Protein AF-K8E2J0-F1 (afdb_monomer)

Solvent-accessible surface area (backbone atoms only — not comparable to full-atom values): 6777 Å² total; per-residue (Å²): 134,85,79,77,80,72,77,75,77,83,74,94,69,89,82,70,69,49,79,45,80,36,61,60,89,87,44,79,45,32,37,36,34,32,32,72,59,84,57,29,38,34,38,58,41,72,49,52,80,53,48,91,81,42,48,67,59,55,52,51,51,49,42,69,77,65,59,47,85,41,80,40,82,42,90,63,60,74,86,37,74,56,46,51,49,42,41,76,70,75,48,74,92,87,80,87,86,88,85,87,86,83,87,132

Organism: NCBI:txid1234679

Foldseek 3Di:
DDPPPPVPDDDPDDDFKDKAFDDDPNHGFWIWIWGDDDLEIETADTDGNDCVVCVVVVVVVVCVVRVHPYYHYDPDDCPDPNNVVVVVVPDDDDDDDDDDDDDD

Structure (mmCIF, N/CA/C/O backbone):
data_AF-K8E2J0-F1
#
_entry.id   AF-K8E2J0-F1
#
loop_
_atom_site.group_PDB
_atom_site.id
_atom_site.type_symbol
_atom_site.label_atom_id
_atom_site.label_alt_id
_atom_site.label_comp_id
_atom_site.label_asym_id
_atom_site.label_entity_id
_atom_site.label_seq_id
_atom_site.pdbx_PDB_ins_code
_atom_site.Cartn_x
_atom_site.Cartn_y
_atom_site.Cartn_z
_atom_site.occupancy
_atom_site.B_iso_or_equiv
_atom_site.auth_seq_id
_atom_site.auth_comp_id
_atom_site.auth_asym_id
_atom_site.auth_atom_id
_atom_site.pdbx_PDB_model_num
ATOM 1 N N . MET A 1 1 ? 11.128 2.819 39.389 1.00 34.41 1 MET A N 1
ATOM 2 C CA . MET A 1 1 ? 10.921 1.677 38.475 1.00 34.41 1 MET A CA 1
ATOM 3 C C . MET A 1 1 ? 10.797 2.248 37.074 1.00 34.41 1 MET A C 1
ATOM 5 O O . MET A 1 1 ? 9.759 2.806 36.753 1.00 34.41 1 MET A O 1
ATOM 9 N N . ASN A 1 2 ? 11.883 2.218 36.300 1.00 32.34 2 ASN A N 1
ATOM 10 C CA . ASN A 1 2 ? 11.861 2.617 34.893 1.00 32.34 2 ASN A CA 1
ATOM 11 C C . ASN A 1 2 ? 11.234 1.469 34.104 1.00 32.34 2 ASN A C 1
ATOM 13 O O . ASN A 1 2 ? 11.864 0.429 33.939 1.00 32.34 2 ASN A O 1
ATOM 17 N N . GLN A 1 3 ? 9.989 1.640 33.663 1.00 34.31 3 GLN A N 1
ATOM 18 C CA . GLN A 1 3 ? 9.455 0.824 32.581 1.00 34.31 3 GLN A CA 1
ATOM 19 C C . GLN A 1 3 ? 10.110 1.326 31.297 1.00 34.31 3 GLN A C 1
ATOM 21 O O . GLN A 1 3 ? 9.733 2.364 30.757 1.00 34.31 3 GLN A O 1
ATOM 26 N N . SER A 1 4 ? 11.148 0.621 30.858 1.00 37.09 4 SER A N 1
ATOM 27 C CA . SER A 1 4 ? 11.655 0.720 29.499 1.00 37.09 4 SER A CA 1
ATOM 28 C C . SER A 1 4 ? 10.523 0.326 28.554 1.00 37.09 4 SER A C 1
ATOM 30 O O . SER A 1 4 ? 10.195 -0.847 28.387 1.00 37.09 4 SER A O 1
ATOM 32 N N . SER A 1 5 ? 9.880 1.332 27.963 1.00 40.62 5 SER A N 1
ATOM 33 C CA . SER A 1 5 ? 9.080 1.174 26.757 1.00 40.62 5 SER A CA 1
ATOM 34 C C . SER A 1 5 ? 10.039 0.881 25.607 1.00 40.62 5 SER A C 1
ATOM 36 O O . SER A 1 5 ? 10.330 1.752 24.784 1.00 40.62 5 SER A O 1
ATOM 38 N N . ASP A 1 6 ? 10.587 -0.329 25.584 1.00 38.41 6 ASP A N 1
ATOM 39 C CA . ASP A 1 6 ? 11.227 -0.843 24.389 1.00 38.41 6 ASP A CA 1
ATOM 40 C C . ASP A 1 6 ? 10.125 -0.925 23.333 1.00 38.41 6 ASP A C 1
ATOM 42 O O . ASP A 1 6 ? 9.235 -1.777 23.376 1.00 38.41 6 ASP A O 1
ATOM 46 N N . ILE A 1 7 ? 10.123 0.057 22.430 1.00 41.81 7 ILE A N 1
ATOM 47 C CA . ILE A 1 7 ? 9.305 0.045 21.226 1.00 41.81 7 ILE A CA 1
ATOM 48 C C . ILE A 1 7 ? 9.772 -1.186 20.459 1.00 41.81 7 ILE A C 1
ATOM 50 O O . ILE A 1 7 ? 10.820 -1.161 19.815 1.00 41.81 7 ILE A O 1
ATOM 54 N N . LEU A 1 8 ? 9.015 -2.275 20.587 1.00 42.62 8 LEU A N 1
ATOM 55 C CA . LEU A 1 8 ? 9.213 -3.512 19.848 1.00 42.62 8 LEU A CA 1
ATOM 56 C C . LEU A 1 8 ? 9.061 -3.211 18.354 1.00 42.62 8 LEU A C 1
ATOM 58 O O . LEU A 1 8 ? 7.983 -3.296 17.766 1.00 42.62 8 LEU A O 1
ATOM 62 N N . TRP A 1 9 ? 10.177 -2.829 17.745 1.00 48.09 9 TRP A N 1
ATOM 63 C CA . TRP A 1 9 ? 10.412 -2.959 16.325 1.00 48.09 9 TRP A CA 1
ATOM 64 C C . TRP A 1 9 ? 10.214 -4.434 15.966 1.00 48.09 9 TRP A C 1
ATOM 66 O O . TRP A 1 9 ? 10.885 -5.305 16.506 1.00 48.09 9 TRP A O 1
ATOM 76 N N . GLN A 1 10 ? 9.299 -4.685 15.032 1.00 47.25 10 GLN A N 1
ATOM 77 C CA . GLN A 1 10 ? 9.096 -5.973 14.368 1.00 47.25 10 GLN A CA 1
ATOM 78 C C . GLN A 1 10 ? 8.521 -7.102 15.239 1.00 47.25 10 GLN A C 1
ATOM 80 O O . GLN A 1 10 ? 9.203 -8.043 15.623 1.00 47.25 10 GLN A O 1
ATOM 85 N N . ASN A 1 11 ? 7.198 -7.109 15.384 1.00 38.16 11 ASN A N 1
ATOM 86 C CA . ASN A 1 11 ? 6.463 -8.372 15.385 1.00 38.16 11 ASN A CA 1
ATOM 87 C C . ASN A 1 11 ? 5.328 -8.286 14.358 1.00 38.16 11 ASN A C 1
ATOM 89 O O . ASN A 1 11 ? 4.191 -7.954 14.676 1.00 38.16 11 ASN A O 1
ATOM 93 N N . LYS A 1 12 ? 5.643 -8.604 13.094 1.00 48.50 12 LYS A N 1
ATOM 94 C CA . LYS A 1 12 ? 4.648 -8.963 12.062 1.00 48.50 12 LYS A CA 1
ATOM 95 C C . LYS A 1 12 ? 4.144 -10.404 12.282 1.00 48.50 12 LYS A C 1
ATOM 97 O O . LYS A 1 12 ? 3.936 -11.148 11.330 1.00 48.50 12 LYS A O 1
ATOM 102 N N . ALA A 1 13 ? 4.005 -10.825 13.539 1.00 42.09 13 ALA A N 1
ATOM 103 C CA . ALA A 1 13 ? 3.574 -12.160 13.913 1.00 42.09 13 ALA A CA 1
ATOM 104 C C . ALA A 1 13 ? 2.135 -12.097 14.447 1.00 42.09 13 ALA A C 1
ATOM 106 O O . ALA A 1 13 ? 1.901 -11.756 15.599 1.00 42.09 13 ALA A O 1
ATOM 107 N N . ILE A 1 14 ? 1.201 -12.436 13.551 1.00 50.41 14 ILE A N 1
ATOM 108 C CA . ILE A 1 14 ? -0.034 -13.183 13.829 1.00 50.41 14 ILE A CA 1
ATOM 109 C C . ILE A 1 14 ? -1.004 -12.494 14.808 1.00 50.41 14 ILE A C 1
ATOM 111 O O . ILE A 1 14 ? -1.025 -12.801 15.988 1.00 50.41 14 ILE A O 1
ATOM 115 N N . HIS A 1 15 ? -1.792 -11.552 14.271 1.00 55.66 15 HIS A N 1
ATOM 116 C CA . HIS A 1 15 ? -3.225 -11.266 14.501 1.00 55.66 15 HIS A CA 1
ATOM 117 C C . HIS A 1 15 ? -3.500 -9.821 14.032 1.00 55.66 15 HIS A C 1
ATOM 119 O O . HIS A 1 15 ? -2.902 -8.876 14.537 1.00 55.66 15 HIS A O 1
ATOM 125 N N . GLY A 1 16 ? -4.381 -9.641 13.039 1.00 73.75 16 GLY A N 1
ATOM 126 C CA . GLY A 1 16 ? -4.857 -8.317 12.597 1.00 73.75 16 GLY A CA 1
ATOM 127 C C . GLY A 1 16 ? -4.210 -7.717 11.340 1.00 73.75 16 GLY A C 1
ATOM 128 O O . GLY A 1 16 ? -4.557 -6.592 10.983 1.00 73.75 16 GLY A O 1
ATOM 129 N N . TYR A 1 17 ? -3.312 -8.442 10.663 1.00 87.56 17 TYR A N 1
ATOM 130 C CA . TYR A 1 17 ? -2.780 -8.049 9.353 1.00 87.56 17 TYR A CA 1
ATOM 131 C C . TYR A 1 17 ? -3.334 -8.943 8.245 1.00 87.56 17 TYR A C 1
ATOM 133 O O . TYR A 1 17 ? -3.286 -10.167 8.368 1.00 87.56 17 TYR A O 1
ATOM 141 N N . ASP A 1 18 ? -3.750 -8.323 7.146 1.00 89.69 18 ASP A N 1
ATOM 142 C CA . ASP A 1 18 ? -4.130 -8.992 5.910 1.00 89.69 18 ASP A CA 1
ATOM 143 C C . ASP A 1 18 ? -3.002 -8.854 4.886 1.00 89.69 18 ASP A C 1
ATOM 145 O O . ASP A 1 18 ? -2.533 -7.750 4.592 1.00 89.69 18 ASP A O 1
ATOM 149 N N . SER A 1 19 ? -2.582 -9.988 4.328 1.00 91.69 19 SER A N 1
ATOM 150 C CA . SER A 1 19 ? -1.601 -10.063 3.244 1.00 91.69 19 SER A CA 1
ATOM 151 C C . SER A 1 19 ? -2.326 -10.409 1.949 1.00 91.69 19 SER A C 1
ATOM 153 O O . SER A 1 19 ? -2.870 -11.504 1.816 1.00 91.69 19 SER A O 1
ATOM 155 N N . ILE A 1 20 ? -2.344 -9.478 0.998 1.00 91.38 20 ILE A N 1
ATOM 156 C CA . ILE A 1 20 ? -3.151 -9.573 -0.222 1.00 91.38 20 ILE A CA 1
ATOM 157 C C . ILE A 1 20 ? -2.230 -9.565 -1.436 1.00 91.38 20 ILE A C 1
ATOM 159 O O . ILE A 1 20 ? -1.450 -8.629 -1.622 1.00 91.38 20 ILE A O 1
ATOM 163 N N . GLY A 1 21 ? -2.345 -10.586 -2.284 1.00 92.88 21 GLY A N 1
ATOM 164 C CA . GLY A 1 21 ? -1.708 -10.606 -3.600 1.00 92.88 21 GLY A CA 1
ATOM 165 C C . GLY A 1 21 ? -2.492 -9.769 -4.611 1.00 92.88 21 GLY A C 1
ATOM 166 O O . GLY A 1 21 ? -3.722 -9.811 -4.646 1.00 92.88 21 GLY A O 1
ATOM 167 N N . ILE A 1 22 ? -1.782 -9.010 -5.441 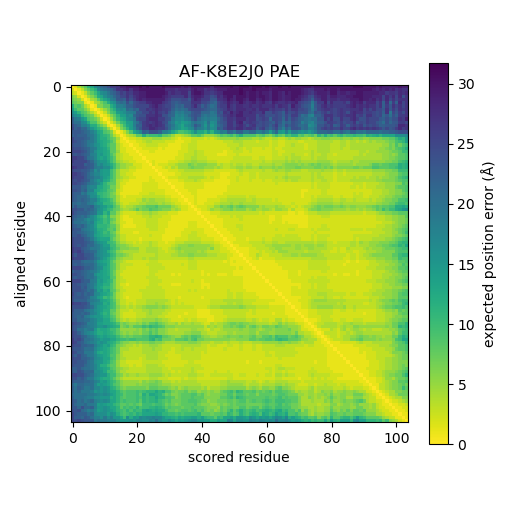1.00 91.00 22 ILE A N 1
ATOM 168 C CA . ILE A 1 22 ? -2.352 -8.191 -6.512 1.00 91.00 22 ILE A CA 1
ATOM 169 C C . ILE A 1 22 ? -2.018 -8.878 -7.831 1.00 91.00 22 ILE A C 1
ATOM 171 O O . ILE A 1 22 ? -0.846 -9.086 -8.145 1.00 91.00 22 ILE A O 1
ATOM 175 N N . TYR A 1 23 ? -3.049 -9.232 -8.595 1.00 90.50 23 TYR A N 1
ATOM 176 C CA . TYR A 1 23 ? -2.908 -10.007 -9.824 1.00 90.50 23 TYR A CA 1
ATOM 177 C C . TYR A 1 23 ? -3.404 -9.227 -11.040 1.00 90.50 23 TYR A C 1
ATOM 179 O O . TYR A 1 23 ? -4.440 -8.564 -10.983 1.00 90.50 23 TYR A O 1
ATOM 187 N N . ASP A 1 24 ? -2.676 -9.357 -12.145 1.00 86.06 24 ASP A N 1
ATOM 188 C CA . ASP A 1 24 ? -3.178 -9.092 -13.488 1.00 86.06 24 ASP A CA 1
ATOM 189 C C . ASP A 1 24 ? -3.539 -10.440 -14.113 1.00 86.06 24 ASP A C 1
ATOM 191 O O . ASP A 1 24 ? -2.664 -11.251 -14.431 1.00 86.06 24 ASP A O 1
ATOM 195 N N . GLN A 1 25 ? -4.841 -10.716 -14.199 1.00 88.62 25 GLN A N 1
ATOM 196 C CA . GLN A 1 25 ? -5.387 -12.032 -14.531 1.00 88.62 25 GLN A CA 1
ATOM 197 C C . GLN A 1 25 ? -4.859 -13.119 -13.577 1.00 88.62 25 GLN A C 1
ATOM 199 O O . GLN A 1 25 ? -5.319 -13.222 -12.443 1.00 88.62 25 GLN A O 1
ATOM 204 N N . THR A 1 26 ? -3.893 -13.924 -14.021 1.00 93.06 26 THR A N 1
ATOM 205 C CA . THR A 1 26 ? -3.260 -14.991 -13.233 1.00 93.06 26 THR A CA 1
ATOM 206 C C . THR A 1 26 ? -1.847 -14.636 -12.773 1.00 93.06 26 THR A C 1
ATOM 208 O O . THR A 1 26 ? -1.268 -15.356 -11.959 1.00 93.06 26 THR A O 1
ATOM 211 N N . LYS A 1 27 ? -1.270 -13.536 -13.271 1.00 93.19 27 LYS A N 1
ATOM 212 C CA . LYS A 1 27 ? 0.095 -13.120 -12.947 1.00 93.19 27 LYS A CA 1
ATOM 213 C C . LYS A 1 27 ? 0.094 -12.268 -11.683 1.00 93.19 27 LYS A C 1
ATOM 215 O O . LYS A 1 27 ? -0.553 -11.225 -11.648 1.00 93.19 27 LYS A O 1
ATOM 220 N N . LEU A 1 28 ? 0.859 -12.675 -10.671 1.00 93.25 28 LEU A N 1
ATOM 221 C CA . LEU A 1 28 ? 1.142 -11.828 -9.512 1.00 93.25 28 LEU A CA 1
ATOM 222 C C . LEU A 1 28 ? 1.986 -10.632 -9.972 1.00 93.25 28 LEU A C 1
ATOM 224 O O . LEU A 1 28 ? 3.058 -10.824 -10.540 1.00 93.25 28 LEU A O 1
ATOM 228 N N . ILE A 1 29 ? 1.485 -9.421 -9.744 1.00 93.56 29 ILE A N 1
ATOM 229 C CA . ILE A 1 29 ? 2.118 -8.147 -10.133 1.00 93.56 29 ILE A CA 1
ATOM 230 C C . ILE A 1 29 ? 2.440 -7.264 -8.924 1.00 93.56 29 ILE A C 1
ATOM 232 O O . ILE A 1 29 ? 2.814 -6.103 -9.079 1.00 93.56 29 ILE A O 1
ATOM 236 N N . GLY A 1 30 ? 2.220 -7.773 -7.714 1.00 93.19 30 GLY A N 1
ATOM 237 C CA . GLY A 1 30 ? 2.459 -7.039 -6.485 1.00 93.19 30 GLY A CA 1
ATOM 238 C C . GLY A 1 30 ? 1.744 -7.648 -5.293 1.00 93.19 30 GLY A C 1
ATOM 239 O O . GLY A 1 30 ? 1.031 -8.645 -5.407 1.00 93.19 30 GLY A O 1
ATOM 240 N N . TYR A 1 31 ? 1.912 -7.024 -4.139 1.00 94.56 31 TYR A N 1
ATOM 241 C CA . TYR A 1 31 ? 1.219 -7.410 -2.919 1.00 94.56 31 TYR A CA 1
ATOM 242 C C . TYR A 1 31 ? 1.109 -6.229 -1.963 1.00 94.56 31 TYR A C 1
ATOM 244 O O . TYR A 1 31 ? 1.816 -5.224 -2.077 1.00 94.56 31 TYR A O 1
ATOM 252 N N . THR A 1 32 ? 0.227 -6.363 -0.981 1.00 93.12 32 THR A N 1
ATOM 253 C CA . THR A 1 32 ? 0.127 -5.414 0.119 1.00 93.12 32 THR A CA 1
ATOM 254 C C . THR A 1 32 ? -0.081 -6.123 1.444 1.00 93.12 32 THR A C 1
ATOM 256 O O . THR A 1 32 ? -0.691 -7.188 1.506 1.00 93.12 32 THR A O 1
ATOM 259 N N . VAL A 1 33 ? 0.455 -5.516 2.499 1.00 92.88 33 VAL A N 1
ATOM 260 C CA . VAL A 1 33 ? 0.207 -5.905 3.883 1.00 92.88 33 VAL A CA 1
ATOM 261 C C . VAL A 1 33 ? -0.508 -4.745 4.552 1.00 92.88 33 VAL A C 1
ATOM 263 O O . VAL A 1 33 ? 0.048 -3.645 4.662 1.00 92.88 33 VAL A O 1
ATOM 266 N N . VAL A 1 34 ? -1.741 -4.989 4.985 1.00 93.31 34 VAL A N 1
ATOM 267 C CA . VAL A 1 34 ? -2.616 -3.976 5.580 1.00 93.31 34 VAL A CA 1
ATOM 268 C C . VAL A 1 34 ? -3.157 -4.430 6.928 1.00 93.31 34 VAL A C 1
ATOM 270 O O . VAL A 1 34 ? -3.128 -5.609 7.250 1.00 93.31 34 VAL A O 1
ATOM 273 N N . SER A 1 35 ? -3.654 -3.497 7.732 1.00 92.50 35 SER A N 1
ATOM 274 C CA . SER A 1 35 ? -4.433 -3.804 8.937 1.00 92.50 35 SER A CA 1
ATOM 275 C C . SER A 1 35 ? -5.577 -2.812 9.090 1.00 92.50 35 SER A C 1
ATOM 277 O O . SER A 1 35 ? -5.390 -1.621 8.817 1.00 92.50 35 SER A O 1
ATOM 279 N N . LEU A 1 36 ? -6.718 -3.267 9.603 1.00 90.25 36 LEU A N 1
ATOM 280 C CA . LEU A 1 36 ? -7.822 -2.392 9.994 1.00 90.25 36 LEU A CA 1
ATOM 281 C C . LEU A 1 36 ? -7.694 -1.941 11.453 1.00 90.25 36 LEU A C 1
ATOM 283 O O . LEU A 1 36 ? -7.496 -2.750 12.356 1.00 90.25 36 LEU A O 1
ATOM 287 N N . GLN A 1 37 ? -7.861 -0.640 11.687 1.00 87.88 37 GLN A N 1
ATOM 288 C CA . GLN A 1 37 ? -7.943 -0.034 13.018 1.00 87.88 37 GLN A CA 1
ATOM 289 C C . GLN A 1 37 ? -9.217 0.815 13.102 1.00 87.88 37 GLN A C 1
ATOM 291 O O . GLN A 1 37 ? -9.227 2.007 12.773 1.00 87.88 37 GLN A O 1
ATOM 296 N N . GLY A 1 38 ? -10.330 0.180 13.482 1.00 86.31 38 GLY A N 1
ATOM 297 C CA . GLY A 1 38 ? -11.663 0.755 13.283 1.00 86.31 38 GLY A CA 1
ATOM 298 C C . GLY A 1 38 ? -11.928 0.949 11.786 1.00 86.31 38 GLY A C 1
ATOM 299 O O . GLY A 1 38 ? -11.722 0.028 11.005 1.00 86.31 38 GLY A O 1
ATOM 300 N N . ASN A 1 39 ? -12.297 2.165 11.373 1.00 87.50 39 ASN A N 1
ATOM 301 C CA . ASN A 1 39 ? -12.524 2.499 9.956 1.00 87.50 39 ASN A CA 1
ATOM 302 C C . ASN A 1 39 ? -11.260 2.995 9.224 1.00 87.50 39 ASN A C 1
ATOM 304 O O . ASN A 1 39 ? -11.348 3.545 8.123 1.00 87.50 39 ASN A O 1
ATOM 308 N N . GLN A 1 40 ? -10.086 2.845 9.843 1.00 92.50 40 GLN A N 1
ATOM 309 C CA . GLN A 1 40 ? -8.809 3.274 9.278 1.00 92.50 40 GLN A CA 1
ATOM 310 C C . GLN A 1 40 ? -8.091 2.071 8.671 1.00 92.50 40 GLN A C 1
ATOM 312 O O . GLN A 1 40 ? -7.859 1.082 9.368 1.00 92.50 40 GLN A O 1
ATOM 317 N N . LEU A 1 41 ? -7.697 2.175 7.402 1.00 94.81 41 LEU A N 1
ATOM 318 C CA . LEU A 1 41 ? -6.833 1.183 6.770 1.00 94.81 41 LEU A CA 1
ATOM 319 C C . LEU A 1 41 ? -5.379 1.641 6.867 1.00 94.81 41 LEU A C 1
ATOM 321 O O . LEU A 1 41 ? -5.017 2.718 6.382 1.00 94.81 41 LEU A O 1
ATOM 325 N N . VAL A 1 42 ? -4.547 0.816 7.496 1.00 93.69 42 VAL A N 1
ATOM 326 C CA . VAL A 1 42 ? -3.111 1.061 7.627 1.00 93.69 42 VAL A CA 1
ATOM 327 C C . VAL A 1 42 ? -2.370 0.202 6.611 1.00 93.69 42 VAL A C 1
ATOM 329 O O . VAL A 1 42 ? -2.451 -1.020 6.669 1.00 93.69 42 VAL A O 1
ATOM 332 N N . ILE A 1 43 ? -1.654 0.840 5.687 1.00 94.12 43 ILE A N 1
ATOM 333 C CA . ILE A 1 43 ? -0.747 0.213 4.727 1.00 94.12 43 ILE A CA 1
ATOM 334 C C . ILE A 1 43 ? 0.631 0.127 5.378 1.00 94.12 43 ILE A C 1
ATOM 336 O O . ILE A 1 43 ? 1.278 1.149 5.620 1.00 94.12 43 ILE A O 1
ATOM 340 N N . HIS A 1 44 ? 1.081 -1.097 5.634 1.00 91.38 44 HIS A N 1
ATOM 341 C CA . HIS A 1 44 ? 2.409 -1.381 6.189 1.00 91.38 44 HIS A CA 1
ATOM 342 C C . HIS A 1 44 ? 3.419 -1.720 5.102 1.00 91.38 44 HIS A C 1
ATOM 344 O O . HIS A 1 44 ? 4.619 -1.541 5.280 1.00 91.38 44 HIS A O 1
ATOM 350 N N . GLN A 1 45 ? 2.934 -2.253 3.982 1.00 91.88 45 GLN A N 1
ATOM 351 C CA . GLN A 1 45 ? 3.747 -2.568 2.818 1.00 91.88 45 GLN A CA 1
ATOM 352 C C . GLN A 1 45 ? 2.871 -2.565 1.570 1.00 91.88 45 GLN A C 1
ATOM 354 O O . GLN A 1 45 ? 1.734 -3.042 1.597 1.00 91.88 45 GLN A O 1
ATOM 359 N N . LEU A 1 46 ? 3.401 -2.028 0.478 1.00 92.94 46 LEU A N 1
ATOM 360 C CA . LEU A 1 46 ? 2.787 -2.088 -0.839 1.00 92.94 46 LEU A CA 1
ATOM 361 C C . LEU A 1 46 ? 3.903 -2.151 -1.873 1.00 92.94 46 LEU A C 1
ATOM 363 O O . LEU A 1 46 ? 4.735 -1.249 -1.945 1.00 92.94 46 LEU A O 1
ATOM 367 N N . GLU A 1 47 ? 3.895 -3.209 -2.669 1.00 92.94 47 GLU A N 1
ATOM 368 C CA . GLU A 1 47 ? 4.849 -3.428 -3.749 1.00 92.94 47 GLU A CA 1
ATOM 369 C C . GLU A 1 47 ? 4.087 -3.752 -5.025 1.00 92.94 47 GLU A C 1
ATOM 371 O O . GLU A 1 47 ? 3.089 -4.471 -4.999 1.00 92.94 47 GLU A O 1
ATOM 376 N N . LEU A 1 48 ? 4.533 -3.167 -6.135 1.00 93.38 48 LEU A N 1
ATOM 377 C CA . LEU A 1 48 ? 3.922 -3.301 -7.453 1.00 93.38 48 LEU A CA 1
ATOM 378 C C . LEU A 1 48 ? 5.038 -3.359 -8.499 1.00 93.38 48 LEU A C 1
ATOM 380 O O . LEU A 1 48 ? 5.955 -2.538 -8.453 1.00 93.38 48 LEU A O 1
ATOM 384 N N . ASP A 1 49 ? 4.922 -4.257 -9.473 1.00 92.44 49 ASP A N 1
ATOM 385 C CA . ASP A 1 49 ? 5.856 -4.383 -10.599 1.00 92.44 49 ASP A CA 1
ATOM 386 C C . ASP A 1 49 ? 5.844 -3.130 -11.487 1.00 92.44 49 ASP A C 1
ATOM 388 O O . ASP A 1 49 ? 6.863 -2.718 -12.040 1.00 92.44 49 ASP A O 1
ATOM 392 N N . SER A 1 50 ? 4.672 -2.503 -11.652 1.00 91.62 50 SER A N 1
ATOM 393 C CA . SER A 1 50 ? 4.494 -1.276 -12.441 1.00 91.62 50 SER A CA 1
ATOM 394 C C . SER A 1 50 ? 3.677 -0.231 -11.673 1.00 91.62 50 SER A C 1
ATOM 396 O O . SER A 1 50 ? 2.537 0.081 -12.042 1.00 91.62 50 SER A O 1
ATOM 398 N N . PRO A 1 51 ? 4.265 0.379 -10.622 1.00 89.75 51 PRO A N 1
ATOM 399 C CA . PRO A 1 51 ? 3.548 1.220 -9.666 1.00 89.75 51 PRO A CA 1
ATOM 400 C C . PRO A 1 51 ? 2.737 2.354 -10.299 1.00 89.75 51 PRO A C 1
ATOM 402 O O . PRO A 1 51 ? 1.587 2.575 -9.932 1.00 89.75 51 PRO A O 1
ATOM 405 N N . LYS A 1 52 ? 3.306 3.059 -11.287 1.00 91.31 52 LYS A N 1
ATOM 406 C CA . LYS A 1 52 ? 2.665 4.224 -11.927 1.00 91.31 52 LYS A CA 1
ATOM 407 C C . LYS A 1 52 ? 1.351 3.877 -12.630 1.00 91.31 52 LYS A C 1
ATOM 409 O O . LYS A 1 52 ? 0.445 4.703 -12.653 1.00 91.31 52 LYS A O 1
ATOM 414 N N . LEU A 1 53 ? 1.260 2.676 -13.201 1.00 89.00 53 LEU A N 1
ATOM 415 C CA . LEU A 1 53 ? 0.071 2.210 -13.916 1.00 89.00 53 LEU A CA 1
ATOM 416 C C . LEU A 1 53 ? -0.962 1.614 -12.952 1.00 89.00 53 LEU A C 1
ATOM 418 O O . LEU A 1 53 ? -2.163 1.746 -13.169 1.00 89.00 53 LEU A O 1
ATOM 422 N N . GLN A 1 54 ? -0.495 0.975 -11.879 1.00 91.31 54 GLN A N 1
ATOM 423 C CA . GLN A 1 54 ? -1.317 0.084 -11.058 1.00 91.31 54 GLN A CA 1
ATOM 424 C C . GLN A 1 54 ? -1.789 0.709 -9.739 1.00 91.31 54 GLN A C 1
ATOM 426 O O . GLN A 1 54 ? -2.792 0.260 -9.189 1.00 91.31 54 GLN A O 1
ATOM 431 N N . ILE A 1 55 ? -1.134 1.764 -9.235 1.00 93.94 55 ILE A N 1
ATOM 432 C CA . ILE A 1 55 ? -1.408 2.306 -7.892 1.00 93.94 55 ILE A CA 1
ATOM 433 C C . ILE A 1 55 ? -2.872 2.720 -7.694 1.00 93.94 55 ILE A C 1
ATOM 435 O O . ILE A 1 55 ? -3.471 2.393 -6.674 1.00 93.94 55 ILE A O 1
ATOM 439 N N . LYS A 1 56 ? -3.489 3.374 -8.686 1.00 94.00 56 LYS A N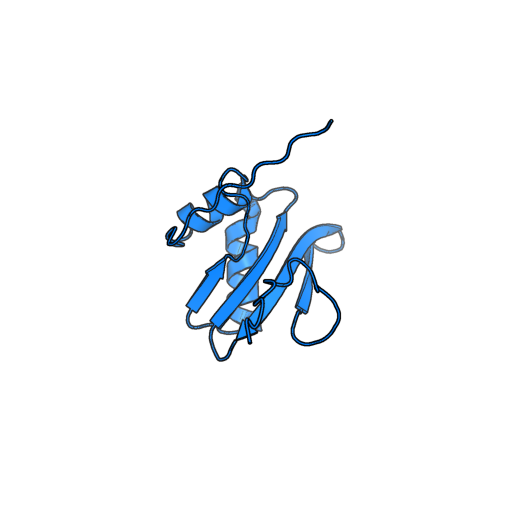 1
ATOM 440 C CA . LYS A 1 56 ? -4.896 3.800 -8.599 1.00 94.00 56 LYS A CA 1
ATOM 441 C C . LYS A 1 56 ? -5.845 2.609 -8.514 1.00 94.00 56 LYS A C 1
ATOM 443 O O . LYS A 1 56 ? -6.781 2.635 -7.720 1.00 94.00 56 LYS A O 1
ATOM 448 N N . ALA A 1 57 ? -5.593 1.568 -9.306 1.00 91.94 57 ALA A N 1
ATOM 449 C CA . ALA A 1 57 ? -6.389 0.347 -9.282 1.00 91.94 57 ALA A CA 1
ATOM 450 C C . ALA A 1 57 ? -6.220 -0.396 -7.948 1.00 91.94 57 ALA A C 1
ATOM 452 O O . ALA A 1 57 ? -7.214 -0.805 -7.354 1.00 91.94 57 ALA A O 1
ATOM 453 N N . ALA A 1 58 ? -4.989 -0.493 -7.435 1.00 92.75 58 ALA A N 1
ATOM 454 C CA . ALA A 1 58 ? -4.707 -1.098 -6.135 1.00 92.75 58 ALA A CA 1
ATOM 455 C C . ALA A 1 58 ? -5.446 -0.373 -4.995 1.00 92.75 58 ALA A C 1
ATOM 457 O O . ALA A 1 58 ? -6.160 -1.007 -4.218 1.00 92.75 58 ALA A O 1
ATOM 458 N N . LEU A 1 59 ? -5.353 0.962 -4.938 1.00 95.00 59 LEU A N 1
ATOM 459 C CA . LEU A 1 59 ? -6.057 1.774 -3.940 1.00 95.00 59 LEU A CA 1
ATOM 460 C C . LEU A 1 59 ? -7.584 1.664 -4.074 1.00 95.00 59 LEU A C 1
ATOM 462 O O . LEU A 1 59 ? -8.278 1.529 -3.069 1.00 95.00 59 LEU A O 1
ATOM 466 N N . ALA A 1 60 ? -8.121 1.661 -5.297 1.00 93.88 60 ALA A N 1
ATOM 467 C CA . ALA A 1 60 ? -9.557 1.497 -5.524 1.00 93.88 60 ALA A CA 1
ATOM 468 C C . ALA A 1 60 ? -10.071 0.121 -5.068 1.00 93.88 60 ALA A C 1
ATOM 470 O O . ALA A 1 60 ? -11.152 0.028 -4.486 1.00 93.88 60 ALA A O 1
ATOM 471 N N . SER A 1 61 ? -9.305 -0.947 -5.297 1.00 92.69 61 SER A N 1
ATOM 472 C CA . SER A 1 61 ? -9.648 -2.291 -4.821 1.00 92.69 61 SER A CA 1
AT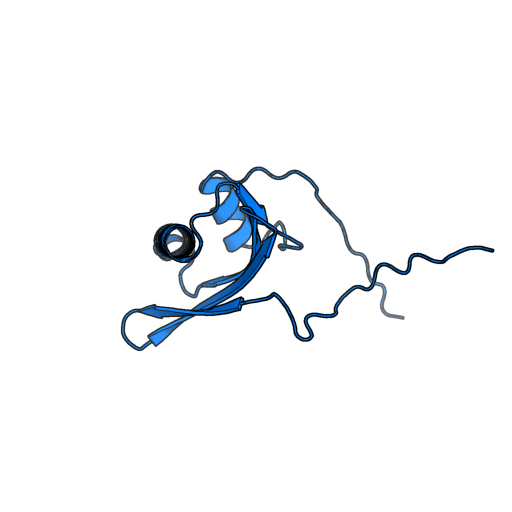OM 473 C C . SER A 1 61 ? -9.644 -2.365 -3.297 1.00 92.69 61 SER A C 1
ATOM 475 O O . SER A 1 61 ? -10.597 -2.869 -2.707 1.00 92.69 61 SER A O 1
ATOM 477 N N . LEU A 1 62 ? -8.632 -1.787 -2.647 1.00 93.69 62 LEU A N 1
ATOM 478 C CA . LEU A 1 62 ? -8.581 -1.684 -1.188 1.00 93.69 62 LEU A CA 1
ATOM 479 C C . LEU A 1 62 ? -9.745 -0.844 -0.627 1.00 93.69 62 LEU A C 1
ATOM 481 O O . LEU A 1 62 ? -10.334 -1.223 0.385 1.00 93.69 62 LEU A O 1
ATOM 485 N N . GLN A 1 63 ? -10.153 0.233 -1.313 1.00 95.56 63 GLN A N 1
ATOM 486 C CA . GLN A 1 63 ? -11.335 1.016 -0.930 1.00 95.56 63 GLN A CA 1
ATOM 487 C C . GLN A 1 63 ? -12.619 0.179 -0.982 1.00 95.56 63 GLN A C 1
ATOM 489 O O . GLN A 1 63 ? -13.482 0.345 -0.126 1.00 95.56 63 GLN A O 1
ATOM 494 N N . LYS A 1 64 ? -12.761 -0.717 -1.965 1.00 93.19 64 LYS A N 1
ATOM 495 C CA . LYS A 1 64 ? -13.928 -1.607 -2.080 1.00 93.19 64 LYS A CA 1
ATOM 496 C C . LYS A 1 64 ? -13.933 -2.706 -1.021 1.00 93.19 64 LYS A C 1
ATOM 498 O O . LYS A 1 64 ? -14.991 -3.012 -0.490 1.00 93.19 64 LYS A O 1
ATOM 503 N N . LEU A 1 65 ? -12.770 -3.293 -0.738 1.00 91.50 65 LEU A N 1
ATOM 504 C CA . LEU A 1 65 ? -12.630 -4.400 0.211 1.00 91.50 65 LEU A CA 1
ATOM 505 C C . LEU A 1 65 ? -12.862 -3.958 1.657 1.00 91.50 65 LEU A C 1
ATOM 507 O O . LEU A 1 65 ? -13.532 -4.654 2.411 1.00 91.50 65 LEU A O 1
ATOM 511 N N . TYR A 1 66 ? -12.316 -2.801 2.031 1.00 92.00 66 TYR A N 1
ATOM 512 C CA . TYR A 1 66 ? -12.277 -2.360 3.424 1.00 92.00 66 TYR A CA 1
ATOM 513 C C . TYR A 1 66 ? -13.174 -1.157 3.716 1.00 92.00 66 TYR A C 1
ATOM 515 O O . TYR A 1 66 ? -13.447 -0.866 4.879 1.00 92.00 66 TYR A O 1
ATOM 523 N N . THR A 1 67 ? -13.625 -0.428 2.688 1.00 95.00 67 THR A N 1
ATOM 524 C CA . THR A 1 67 ? -14.402 0.820 2.832 1.00 95.00 67 THR A CA 1
ATOM 525 C C . THR A 1 67 ? -13.841 1.787 3.891 1.00 95.00 67 THR A C 1
ATOM 527 O O . THR A 1 67 ? -14.603 2.324 4.698 1.00 95.00 67 THR A O 1
ATOM 530 N N . PRO A 1 68 ? -12.515 2.036 3.929 1.00 94.38 68 PRO A N 1
ATOM 531 C CA . PRO A 1 68 ? -11.940 2.905 4.938 1.00 94.38 68 PRO A CA 1
ATOM 532 C C . PRO A 1 68 ? -12.404 4.345 4.732 1.00 94.38 68 PRO A C 1
ATOM 534 O O . PRO A 1 68 ? -12.563 4.816 3.603 1.00 94.38 68 PRO A O 1
ATOM 537 N N . ASN A 1 69 ? -12.568 5.066 5.838 1.00 93.81 69 ASN A N 1
ATOM 538 C CA . ASN A 1 69 ? -12.780 6.515 5.819 1.00 93.81 69 ASN A CA 1
ATOM 539 C C . ASN A 1 69 ? -11.463 7.294 5.955 1.00 93.81 69 ASN A C 1
ATOM 541 O O . ASN A 1 69 ? -11.433 8.510 5.773 1.00 93.81 69 ASN A O 1
ATOM 545 N N . LYS A 1 70 ? -10.373 6.596 6.285 1.00 93.88 70 LYS A N 1
ATOM 546 C CA . LYS A 1 70 ? -9.046 7.172 6.462 1.00 93.88 70 LYS A CA 1
ATOM 547 C C . LYS A 1 70 ? -7.968 6.142 6.156 1.00 93.88 70 LYS A C 1
ATOM 549 O O . LYS A 1 70 ? -8.080 4.971 6.511 1.00 93.88 70 LYS A O 1
ATOM 554 N N . TRP A 1 71 ? -6.901 6.627 5.541 1.00 95.62 71 TRP A N 1
ATOM 555 C CA . TRP A 1 71 ? -5.760 5.835 5.114 1.00 95.62 71 TRP A CA 1
ATOM 556 C C . TRP A 1 71 ? -4.511 6.270 5.868 1.00 95.62 71 TRP A C 1
ATOM 558 O O . TRP A 1 71 ? -4.307 7.463 6.108 1.00 95.62 71 TRP A O 1
ATOM 568 N N . ILE A 1 72 ? -3.675 5.310 6.251 1.00 93.12 72 ILE A N 1
ATOM 569 C CA . ILE A 1 72 ? -2.410 5.566 6.944 1.00 93.12 72 ILE A CA 1
ATOM 570 C C . ILE A 1 72 ? -1.316 4.755 6.259 1.00 93.12 72 ILE A C 1
ATOM 572 O O . ILE A 1 72 ? -1.430 3.542 6.162 1.00 93.12 72 ILE A O 1
ATOM 576 N N . GLY A 1 73 ? -0.244 5.408 5.815 1.00 90.56 73 GLY A N 1
ATOM 577 C CA . GLY A 1 73 ? 1.010 4.725 5.500 1.00 90.56 73 GLY A CA 1
ATOM 578 C C . GLY A 1 73 ? 1.861 4.631 6.761 1.00 90.56 73 GLY A C 1
ATOM 579 O O . GLY A 1 73 ? 2.131 5.661 7.378 1.00 90.56 73 GLY A O 1
ATOM 580 N N . SER A 1 74 ? 2.256 3.426 7.168 1.00 86.12 74 SER A N 1
ATOM 581 C CA . SER A 1 74 ? 3.091 3.210 8.354 1.00 86.12 74 SER A CA 1
ATOM 582 C C . SER A 1 74 ? 4.443 2.636 7.955 1.00 86.12 74 SER A C 1
ATOM 584 O O . SER A 1 74 ? 4.501 1.647 7.230 1.00 86.12 74 SER A O 1
ATOM 586 N N . A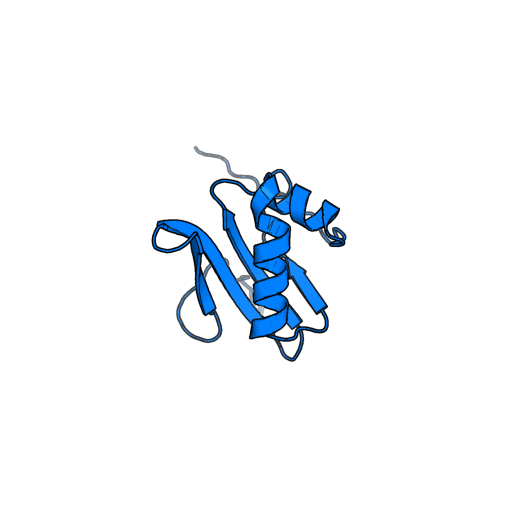SN A 1 75 ? 5.524 3.264 8.430 1.00 78.44 75 ASN A N 1
ATOM 587 C CA . ASN A 1 75 ? 6.906 2.826 8.197 1.00 78.44 75 ASN A CA 1
ATOM 588 C C . ASN A 1 75 ? 7.258 2.638 6.710 1.00 78.44 75 ASN A C 1
ATOM 590 O O . ASN A 1 75 ? 8.039 1.760 6.347 1.00 78.44 75 ASN A O 1
ATOM 594 N N . LEU A 1 76 ? 6.670 3.464 5.840 1.00 83.50 76 LEU 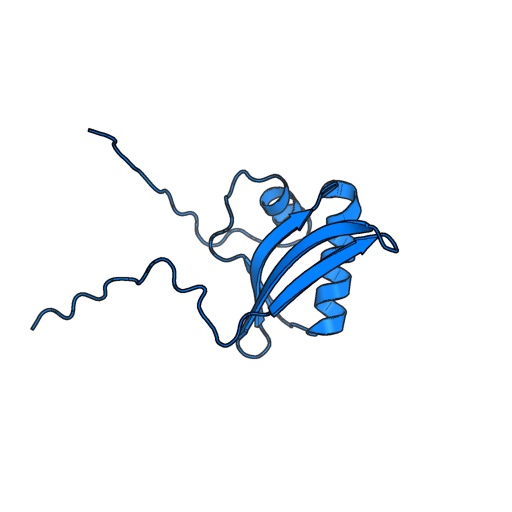A N 1
ATOM 595 C CA . LEU A 1 76 ? 6.978 3.453 4.416 1.00 83.50 76 LEU A CA 1
ATOM 596 C C . LEU A 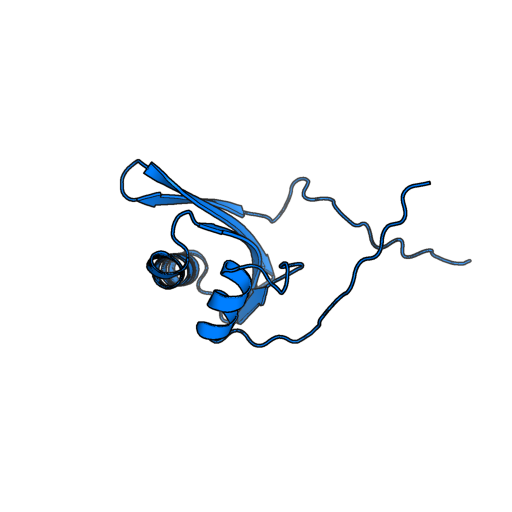1 76 ? 8.295 4.194 4.165 1.00 83.50 76 LEU A C 1
ATOM 598 O O . LEU A 1 76 ? 8.520 5.276 4.703 1.00 83.50 76 LEU A O 1
ATOM 602 N N . VAL A 1 77 ? 9.151 3.638 3.308 1.00 84.00 77 VAL A N 1
ATOM 603 C CA . VAL A 1 77 ? 10.411 4.283 2.913 1.00 84.00 77 VAL A CA 1
ATOM 604 C C . VAL A 1 77 ? 10.089 5.542 2.105 1.00 84.00 77 VAL A C 1
ATOM 606 O O . VAL A 1 77 ? 9.502 5.438 1.023 1.00 84.00 77 VAL A O 1
ATOM 609 N N . ALA A 1 78 ? 10.458 6.718 2.624 1.00 76.25 78 ALA A N 1
ATOM 610 C CA . ALA A 1 78 ? 10.073 8.028 2.082 1.00 76.25 78 ALA A CA 1
ATOM 611 C C . ALA A 1 78 ? 10.397 8.182 0.585 1.00 76.25 78 ALA A C 1
ATOM 613 O O . ALA A 1 78 ? 9.559 8.616 -0.205 1.00 76.25 78 ALA A O 1
ATOM 614 N N . ASP A 1 79 ? 11.582 7.731 0.172 1.00 81.81 79 ASP A N 1
ATOM 615 C CA . ASP A 1 79 ? 12.060 7.888 -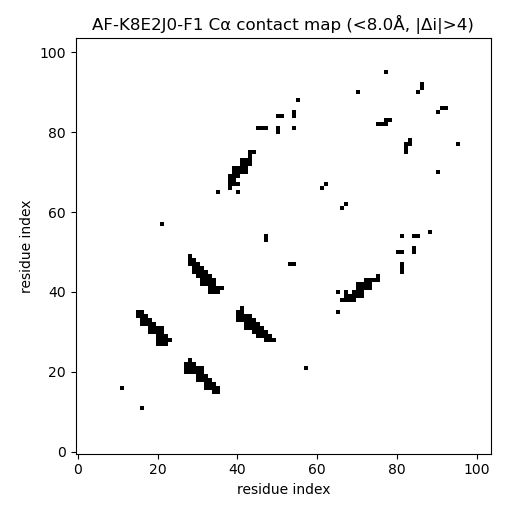1.202 1.00 81.81 79 ASP A CA 1
ATOM 616 C C . ASP A 1 79 ? 11.642 6.791 -2.178 1.00 81.81 79 ASP A C 1
ATOM 618 O O . ASP A 1 79 ? 11.983 6.867 -3.366 1.00 81.81 79 ASP A O 1
ATOM 622 N N . SER A 1 80 ? 10.874 5.800 -1.720 1.00 87.62 80 SER A N 1
ATOM 623 C CA . SER A 1 80 ? 10.425 4.726 -2.599 1.00 87.62 80 SER A CA 1
ATOM 624 C C . SER A 1 80 ? 9.466 5.253 -3.683 1.00 87.62 80 SER A C 1
ATOM 626 O O . SER A 1 80 ? 8.667 6.167 -3.430 1.00 87.62 80 SER A O 1
ATOM 628 N N . PRO A 1 81 ? 9.480 4.668 -4.898 1.00 89.88 81 PRO A N 1
ATOM 629 C CA . PRO A 1 81 ? 8.526 5.019 -5.950 1.00 89.88 81 PRO A CA 1
ATOM 630 C C . PRO A 1 81 ? 7.063 4.913 -5.497 1.00 89.88 81 PRO A C 1
ATOM 632 O O . PRO A 1 81 ? 6.235 5.729 -5.897 1.00 89.88 81 PRO A O 1
ATOM 635 N N . ILE A 1 82 ? 6.755 3.936 -4.637 1.00 91.50 82 ILE A N 1
ATOM 636 C CA . ILE A 1 82 ? 5.416 3.719 -4.086 1.00 91.50 82 ILE A CA 1
ATOM 637 C C . ILE A 1 82 ? 5.009 4.866 -3.164 1.00 91.50 82 ILE A C 1
ATOM 639 O O . ILE A 1 82 ? 3.933 5.424 -3.354 1.00 91.50 82 ILE A O 1
ATOM 643 N N . THR A 1 83 ? 5.857 5.272 -2.216 1.00 90.94 83 THR A N 1
ATOM 644 C CA . THR A 1 83 ? 5.533 6.370 -1.290 1.00 90.94 83 THR A CA 1
ATOM 645 C C . THR A 1 83 ? 5.287 7.676 -2.041 1.00 90.94 83 THR A C 1
ATOM 647 O O . THR A 1 83 ? 4.294 8.359 -1.787 1.00 90.94 83 THR A O 1
ATOM 650 N N . LYS A 1 84 ? 6.117 7.982 -3.047 1.00 91.88 84 LYS A N 1
ATOM 651 C CA . LYS A 1 84 ? 5.924 9.152 -3.921 1.00 91.88 84 LYS A CA 1
ATOM 652 C C . LYS A 1 84 ? 4.582 9.098 -4.653 1.00 91.88 84 LYS A C 1
ATOM 654 O O . LYS A 1 84 ? 3.881 10.105 -4.737 1.00 91.88 84 LYS A O 1
ATOM 659 N N . LEU A 1 85 ? 4.192 7.922 -5.142 1.00 93.88 85 LEU A N 1
ATOM 660 C CA . LEU A 1 85 ? 2.896 7.725 -5.787 1.00 93.88 85 LEU A CA 1
ATOM 661 C C . LEU A 1 85 ? 1.723 7.823 -4.808 1.00 93.88 85 LEU A C 1
ATOM 663 O O . LEU A 1 85 ? 0.688 8.366 -5.182 1.00 93.88 85 LEU A O 1
ATOM 667 N N . LEU A 1 86 ? 1.860 7.354 -3.567 1.00 93.75 86 LEU A N 1
ATOM 668 C CA . LEU A 1 86 ? 0.830 7.536 -2.541 1.00 93.75 86 LEU A CA 1
ATOM 669 C C . LEU A 1 86 ? 0.587 9.026 -2.280 1.00 93.75 86 LEU A C 1
ATOM 671 O O . LEU A 1 86 ? -0.561 9.465 -2.296 1.00 93.75 86 LEU A O 1
ATOM 675 N N . VAL A 1 87 ? 1.651 9.826 -2.149 1.00 92.44 87 VAL A N 1
ATOM 676 C CA . VAL A 1 87 ? 1.534 11.288 -1.995 1.00 92.44 87 VAL A CA 1
ATOM 677 C C . VAL A 1 87 ? 0.818 11.922 -3.191 1.00 92.44 87 VAL A C 1
ATOM 679 O O . VAL A 1 87 ? -0.119 12.701 -3.022 1.00 92.44 87 VAL A O 1
ATOM 682 N N . GLN A 1 88 ? 1.164 11.513 -4.415 1.00 93.44 88 GLN A N 1
ATOM 683 C CA . GLN A 1 88 ? 0.476 11.959 -5.636 1.00 93.44 88 GLN A CA 1
ATOM 684 C C . GLN A 1 88 ? -1.003 11.539 -5.707 1.00 93.44 88 GLN A C 1
ATOM 686 O O . GLN A 1 88 ? -1.766 12.126 -6.472 1.00 93.44 88 GLN A O 1
ATOM 691 N N . ASN A 1 89 ? -1.421 10.540 -4.925 1.00 92.69 89 ASN A N 1
ATOM 692 C CA . ASN A 1 89 ? -2.807 10.080 -4.821 1.00 92.69 89 ASN A CA 1
ATOM 693 C C . ASN A 1 89 ? -3.494 10.570 -3.531 1.00 92.69 89 ASN A C 1
ATOM 695 O O . ASN A 1 89 ? -4.444 9.948 -3.061 1.00 92.69 89 ASN A O 1
ATOM 699 N N . GLY A 1 90 ? -3.044 11.700 -2.975 1.00 92.88 90 GLY A N 1
ATOM 700 C CA . GLY A 1 90 ? -3.755 12.420 -1.914 1.00 92.88 90 GLY A CA 1
ATOM 701 C C . GLY A 1 90 ? -3.317 12.083 -0.491 1.00 92.88 90 GLY A C 1
ATOM 702 O O . GLY A 1 90 ? -3.916 12.584 0.459 1.00 92.88 90 GLY A O 1
ATOM 703 N N . PHE A 1 91 ? -2.270 11.274 -0.316 1.00 93.69 91 PHE A N 1
ATOM 704 C CA . PHE A 1 91 ? -1.642 11.120 0.992 1.00 93.69 91 PHE A CA 1
ATOM 705 C C . PHE A 1 91 ? -0.796 12.360 1.308 1.00 93.69 91 PHE A C 1
ATOM 707 O O . PHE A 1 91 ? -0.103 12.899 0.449 1.00 93.69 91 PHE A O 1
ATOM 714 N N . SER A 1 92 ? -0.813 12.791 2.565 1.00 91.31 92 SER A N 1
ATOM 715 C CA . SER A 1 92 ? 0.068 13.843 3.075 1.00 91.31 92 SER A CA 1
ATOM 716 C C . SER A 1 92 ? 1.067 13.243 4.056 1.00 91.31 92 SER A C 1
ATOM 718 O O . SER A 1 92 ? 0.663 12.509 4.964 1.00 91.31 92 SER A O 1
ATOM 720 N N . GLU A 1 93 ? 2.343 13.594 3.929 1.00 87.75 93 GLU A N 1
ATOM 721 C CA . GLU A 1 93 ? 3.345 13.240 4.932 1.00 87.75 93 GLU A CA 1
ATOM 722 C C . GLU A 1 93 ? 3.040 13.957 6.255 1.00 87.75 93 GLU A C 1
ATOM 724 O O . GLU A 1 93 ? 2.830 15.168 6.287 1.00 87.75 93 GLU A O 1
ATOM 729 N N . LYS A 1 94 ? 2.973 13.191 7.349 1.00 85.81 94 LYS A N 1
ATOM 730 C CA . LYS A 1 94 ? 2.758 13.727 8.704 1.00 85.81 94 LYS A CA 1
ATOM 731 C C . LYS A 1 94 ? 3.983 13.623 9.603 1.00 85.81 94 LYS A C 1
ATOM 733 O O . LYS A 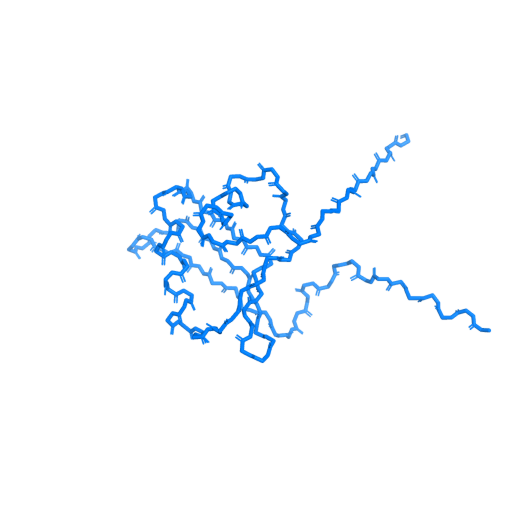1 94 ? 4.118 14.423 10.521 1.00 85.81 94 LYS A O 1
ATOM 738 N N . LEU A 1 95 ? 4.823 12.616 9.385 1.00 82.06 95 LEU A N 1
ATOM 739 C CA . LEU A 1 95 ? 5.999 12.336 10.198 1.00 82.06 95 LEU A CA 1
ATOM 740 C C . LEU A 1 95 ? 7.077 11.711 9.315 1.00 82.06 95 LEU A C 1
ATOM 742 O O . LEU A 1 95 ? 6.812 10.707 8.657 1.00 82.06 95 LEU A O 1
ATOM 746 N N . SER A 1 96 ? 8.278 12.283 9.369 1.00 80.06 96 SER A N 1
ATOM 747 C CA . SER A 1 96 ? 9.486 11.746 8.744 1.00 80.06 96 SER A CA 1
ATOM 748 C C . SER A 1 96 ? 10.404 11.189 9.830 1.00 80.06 96 SER A C 1
ATOM 750 O O . SER A 1 96 ? 10.629 11.855 10.842 1.00 80.06 96 SER A O 1
ATOM 752 N N . GLN A 1 97 ? 10.911 9.968 9.655 1.00 80.19 97 GLN A N 1
ATOM 753 C CA . GLN A 1 97 ? 11.828 9.323 10.601 1.00 80.19 97 GLN A CA 1
ATOM 754 C C . GLN A 1 97 ? 13.124 8.933 9.890 1.00 80.19 97 GLN A C 1
ATOM 756 O O . GLN A 1 97 ? 13.092 8.404 8.780 1.00 80.19 97 GLN A O 1
ATOM 761 N N . HIS A 1 98 ? 14.261 9.159 10.549 1.00 80.06 98 HIS A N 1
ATOM 762 C CA . HIS A 1 98 ? 15.583 8.790 10.047 1.00 80.06 98 HIS A CA 1
ATOM 763 C C . HIS A 1 98 ? 16.164 7.650 10.886 1.00 80.06 98 HIS A C 1
ATOM 765 O O . HIS A 1 98 ? 16.130 7.704 12.115 1.00 80.06 98 HIS A O 1
ATOM 771 N N . GLN A 1 99 ? 16.718 6.635 10.222 1.00 78.81 99 GLN A N 1
ATOM 772 C CA . GLN A 1 99 ? 17.397 5.510 10.863 1.00 78.81 99 GLN A CA 1
ATOM 773 C C . GLN A 1 99 ? 18.892 5.547 10.532 1.00 78.81 99 GLN A C 1
ATOM 775 O O . GLN A 1 99 ? 19.269 5.743 9.379 1.00 78.81 99 GLN A O 1
ATOM 780 N N . TYR A 1 100 ? 19.736 5.326 11.540 1.00 83.12 100 TYR A N 1
ATOM 781 C CA . TYR A 1 100 ? 21.193 5.285 11.407 1.00 83.12 100 TYR A CA 1
ATOM 782 C C . T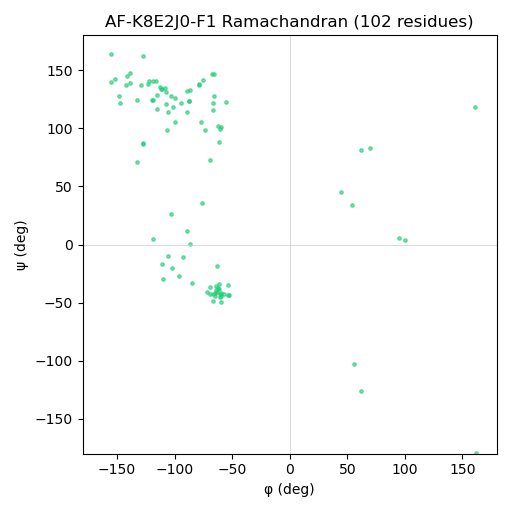YR A 1 100 ? 21.723 3.929 11.886 1.00 83.12 100 TYR A C 1
ATOM 784 O O . TYR A 1 100 ? 21.257 3.403 12.896 1.00 83.12 100 TYR A O 1
ATOM 792 N N . SER A 1 101 ? 22.718 3.376 11.192 1.00 88.88 101 SER A N 1
ATOM 793 C CA . SER A 1 101 ? 23.428 2.154 11.594 1.00 88.88 101 SER A CA 1
ATOM 794 C C . SER A 1 101 ? 24.927 2.304 11.341 1.00 88.88 101 SER A C 1
ATOM 796 O O . SER A 1 101 ? 25.318 2.806 10.289 1.00 88.88 101 SER A O 1
ATOM 798 N N . LYS A 1 102 ? 25.767 1.836 12.269 1.00 93.88 102 LYS A N 1
ATOM 799 C CA . LYS A 1 102 ? 27.225 1.761 12.100 1.00 93.88 102 LYS A CA 1
ATOM 800 C C . LYS A 1 102 ? 27.665 0.305 12.216 1.00 93.88 102 LYS A C 1
ATOM 802 O O . LYS A 1 102 ? 27.390 -0.328 13.231 1.00 93.88 102 LYS A O 1
ATOM 807 N N . GLN A 1 103 ? 28.351 -0.198 11.196 1.00 87.44 103 GLN A N 1
ATOM 808 C CA . GLN A 1 103 ? 29.049 -1.480 11.260 1.00 87.44 103 GLN A CA 1
ATOM 809 C C . GLN A 1 103 ? 30.454 -1.235 11.831 1.00 87.44 103 GLN A C 1
ATOM 811 O O . GLN A 1 103 ? 31.096 -0.250 11.456 1.00 87.44 103 GLN A O 1
ATOM 816 N N . LEU A 1 104 ? 30.866 -2.055 12.803 1.00 78.06 104 LEU A N 1
ATOM 817 C CA . LEU A 1 104 ? 32.188 -1.988 13.437 1.00 78.06 104 LEU A CA 1
ATOM 818 C C . LEU A 1 104 ? 33.237 -2.723 12.605 1.00 78.06 104 LEU A C 1
ATOM 820 O O . LEU A 1 104 ? 32.882 -3.779 12.035 1.00 78.06 104 LEU A O 1
#

Sequence (104 aa):
MNQSSDILWQNKAIHGYDSIGIYDQTKLIGYTVVSLQGNQLVIHQLELDSPKLQIKAALASLQKLYTPNKWIGSNLVADSPITKLLVQNGFSEKLSQHQYSKQL

Radius of gyration: 15.77 Å; Cα contacts (8 Å, |Δi|>4): 117; chains: 1; bounding box: 47×29×53 Å

Nearest PDB structures (foldseek):
  3ne7-assembly1_A  TM=7.032E-01  e=3.927E-03  Thermoplasma acidophilum
  4crz-assembly1_B  TM=7.081E-01  e=7.078E-03  Escherichia coli K-12
  3ey5-assembly1_A  TM=6.797E-01  e=7.557E-03  Bacteroides thetaiotaomicron
  5isv-assembly2_B  TM=6.581E-01  e=2.797E-02  Escherichia coli O157:H7
  2k5t-assembly1_A  TM=6.307E-01  e=2.153E-02  Escherichia coli K-12

Mean predicted aligned error: 8.18 Å

Secondary structure (DSSP, 8-state):
-------------SSS-EEEEEEETTEEEEEEEEEEETTEEEEEEEEESSHHHHHHHHHHHHHHHH--SEEEE-S--TTSHHHHHHHHTT--------------

pLDDT: mean 83.18, std 17.62, range [32.34, 95.62]